Protein AF-A0A8T4QJ97-F1 (afdb_monomer_lite)

Structure (mmCIF, N/CA/C/O backbone):
data_AF-A0A8T4QJ97-F1
#
_entry.id   AF-A0A8T4QJ97-F1
#
loop_
_atom_site.group_PDB
_atom_site.id
_atom_site.type_symbol
_atom_site.label_atom_id
_atom_site.label_alt_id
_atom_site.label_comp_id
_atom_site.label_asym_id
_atom_site.label_entity_id
_atom_site.label_seq_id
_atom_site.pdbx_PDB_ins_code
_atom_site.Cartn_x
_atom_site.Cartn_y
_atom_site.Cartn_z
_atom_site.occupancy
_atom_site.B_iso_or_equiv
_atom_site.auth_seq_id
_atom_site.auth_comp_id
_atom_site.auth_asym_id
_atom_site.auth_atom_id
_atom_site.pdbx_PDB_model_num
ATOM 1 N N . MET A 1 1 ? 54.345 -23.127 -98.634 1.00 40.69 1 MET A N 1
ATOM 2 C CA . MET A 1 1 ? 53.691 -22.161 -97.722 1.00 40.69 1 MET A CA 1
ATOM 3 C C . MET A 1 1 ? 52.490 -22.883 -97.114 1.00 40.69 1 MET A C 1
ATOM 5 O O . MET A 1 1 ? 51.632 -23.290 -97.876 1.00 40.69 1 MET A O 1
ATOM 9 N N . ILE A 1 2 ? 52.624 -23.478 -95.918 1.00 39.66 2 ILE A N 1
ATOM 10 C CA . ILE A 1 2 ? 52.122 -22.967 -94.614 1.00 39.66 2 ILE A CA 1
ATOM 11 C C . ILE A 1 2 ? 50.634 -22.563 -94.752 1.00 39.66 2 ILE A C 1
ATOM 13 O O . ILE A 1 2 ? 50.346 -21.646 -95.502 1.00 39.66 2 ILE A O 1
ATOM 17 N N . ASN A 1 3 ? 49.646 -23.213 -94.126 1.00 35.47 3 ASN A N 1
ATOM 18 C CA . ASN A 1 3 ? 49.545 -23.388 -92.679 1.00 35.47 3 ASN A CA 1
ATOM 19 C C . ASN A 1 3 ? 48.627 -24.561 -92.267 1.00 35.47 3 ASN A C 1
ATOM 21 O O . ASN A 1 3 ? 47.589 -24.800 -92.881 1.00 35.47 3 ASN A O 1
ATOM 25 N N . LYS A 1 4 ? 49.013 -25.256 -91.192 1.00 48.00 4 LYS A N 1
ATOM 26 C CA . LYS A 1 4 ? 48.181 -26.202 -90.429 1.00 48.00 4 LYS A CA 1
ATOM 27 C C . LYS A 1 4 ? 47.294 -25.398 -89.474 1.00 48.00 4 LYS A C 1
ATOM 29 O O . LYS A 1 4 ? 47.748 -24.367 -89.001 1.00 48.00 4 LYS A O 1
ATOM 34 N N . ASN A 1 5 ? 46.117 -25.912 -89.114 1.00 42.44 5 ASN A N 1
ATOM 35 C CA . ASN A 1 5 ? 45.662 -25.907 -87.718 1.00 42.44 5 ASN A CA 1
ATOM 36 C C . ASN A 1 5 ? 44.516 -26.908 -87.502 1.00 42.44 5 ASN A C 1
ATOM 38 O O . ASN A 1 5 ? 43.433 -26.783 -88.063 1.00 42.44 5 ASN A O 1
ATOM 42 N N . ARG A 1 6 ? 44.808 -27.919 -86.676 1.00 45.91 6 ARG A N 1
ATOM 43 C CA . ARG A 1 6 ? 43.838 -28.718 -85.921 1.00 45.91 6 ARG A CA 1
ATOM 44 C C . ARG A 1 6 ? 43.548 -27.973 -84.621 1.00 45.91 6 ARG A C 1
ATOM 46 O O . ARG A 1 6 ? 44.509 -27.538 -83.995 1.00 45.91 6 ARG A O 1
ATOM 53 N N . THR A 1 7 ? 42.315 -28.027 -84.134 1.00 45.84 7 THR A N 1
ATOM 54 C CA . THR A 1 7 ? 42.040 -28.047 -82.690 1.00 45.84 7 THR A CA 1
ATOM 55 C C . THR A 1 7 ? 40.841 -28.951 -82.396 1.00 45.84 7 THR A C 1
ATOM 57 O O . THR A 1 7 ? 39.767 -28.811 -82.969 1.00 45.84 7 THR A O 1
ATOM 60 N N . PHE A 1 8 ? 41.095 -29.927 -81.525 1.00 46.28 8 PHE A N 1
ATOM 61 C CA . PHE A 1 8 ? 40.131 -30.707 -80.747 1.00 46.28 8 PHE A CA 1
ATOM 62 C C . PHE A 1 8 ? 39.783 -29.928 -79.461 1.00 46.28 8 PHE A C 1
ATOM 64 O O . PHE A 1 8 ? 40.630 -29.181 -78.974 1.00 46.28 8 PHE A O 1
ATOM 71 N N . GLY A 1 9 ? 38.615 -30.191 -78.865 1.00 39.69 9 GLY A N 1
ATOM 72 C CA . GLY A 1 9 ? 38.268 -29.827 -77.477 1.00 39.69 9 GLY A CA 1
ATOM 73 C C . GLY A 1 9 ? 36.760 -29.604 -77.326 1.00 39.69 9 GLY A C 1
ATOM 74 O O . GLY A 1 9 ? 36.252 -28.603 -77.807 1.00 39.69 9 GLY A O 1
ATOM 75 N N . SER A 1 10 ? 35.974 -30.624 -76.964 1.00 40.31 10 SER A N 1
ATOM 76 C CA . SER A 1 10 ? 35.625 -31.054 -75.592 1.00 40.31 10 SER A CA 1
ATOM 77 C C . SER A 1 10 ? 34.655 -30.095 -74.897 1.00 40.31 10 SER A C 1
ATOM 79 O O . SER A 1 10 ? 35.023 -28.964 -74.595 1.00 40.31 10 SER A O 1
ATOM 81 N N . GLY A 1 11 ? 33.436 -30.576 -74.633 1.00 51.22 11 GLY A N 1
ATOM 82 C CA . GLY A 1 11 ? 32.417 -29.847 -73.882 1.00 51.22 11 GLY A CA 1
ATOM 83 C C . GLY A 1 11 ? 32.819 -29.530 -72.444 1.00 51.22 11 GLY A C 1
ATOM 84 O O . GLY A 1 11 ? 33.799 -30.083 -71.939 1.00 51.22 11 GLY A O 1
ATOM 85 N N . ARG A 1 12 ? 32.030 -28.646 -71.829 1.00 44.12 12 ARG A N 1
ATOM 86 C CA . ARG A 1 12 ? 31.738 -28.535 -70.392 1.00 44.12 12 ARG A CA 1
ATOM 87 C C . ARG A 1 12 ? 30.756 -27.381 -70.182 1.00 44.12 12 ARG A C 1
ATOM 89 O O . ARG A 1 12 ? 31.073 -26.248 -70.523 1.00 44.12 12 ARG A O 1
ATOM 96 N N . ASP A 1 13 ? 29.574 -27.751 -69.704 1.00 47.34 13 ASP A N 1
ATOM 97 C CA . ASP A 1 13 ? 28.883 -27.194 -68.540 1.00 47.34 13 ASP A CA 1
ATOM 98 C C . ASP A 1 13 ? 28.880 -25.669 -68.375 1.00 47.34 13 ASP A C 1
ATOM 100 O O . ASP A 1 13 ? 29.877 -25.051 -67.996 1.00 47.34 13 ASP A O 1
ATOM 104 N N . ASP A 1 14 ? 27.693 -25.097 -68.580 1.00 55.25 14 ASP A N 1
ATOM 105 C CA . ASP A 1 14 ? 27.302 -23.792 -68.060 1.00 55.25 14 ASP A CA 1
ATOM 106 C C . ASP A 1 14 ? 27.539 -23.735 -66.539 1.00 55.25 14 ASP A C 1
ATOM 108 O O . ASP A 1 14 ? 27.001 -24.571 -65.805 1.00 55.25 14 ASP A O 1
ATOM 112 N N . PRO A 1 15 ? 28.268 -22.739 -66.009 1.00 51.38 15 PRO A N 1
ATOM 113 C CA . PRO A 1 15 ? 28.123 -22.366 -64.619 1.00 51.38 15 PRO A CA 1
ATOM 114 C C . PRO A 1 15 ? 26.948 -21.395 -64.509 1.00 51.38 15 PRO A C 1
ATOM 116 O O . PRO A 1 15 ? 27.056 -20.211 -64.837 1.00 51.38 15 PRO A O 1
ATOM 119 N N . ASP A 1 16 ? 25.830 -21.941 -64.034 1.00 52.91 16 ASP A N 1
ATOM 120 C CA . ASP A 1 16 ? 24.700 -21.228 -63.450 1.00 52.91 16 ASP A CA 1
ATOM 121 C C . ASP A 1 16 ? 25.219 -20.161 -62.472 1.00 52.91 16 ASP A C 1
ATOM 123 O O . ASP A 1 16 ? 25.716 -20.456 -61.383 1.00 52.91 16 ASP A O 1
ATOM 127 N N . TYR A 1 17 ? 25.162 -18.898 -62.894 1.00 47.47 17 TYR A N 1
ATOM 128 C CA . TYR A 1 17 ? 25.598 -17.746 -62.109 1.00 47.47 17 TYR A CA 1
ATOM 129 C C . TYR A 1 17 ? 24.509 -17.317 -61.117 1.00 47.47 17 TYR A C 1
ATOM 131 O O . TYR A 1 17 ? 24.332 -16.130 -60.851 1.00 47.47 17 TYR A O 1
ATOM 139 N N . ASN A 1 18 ? 23.782 -18.269 -60.531 1.00 54.47 18 ASN A N 1
ATOM 140 C CA . ASN A 1 18 ? 22.958 -18.015 -59.360 1.00 54.47 18 ASN A CA 1
ATOM 141 C C . ASN A 1 18 ? 23.852 -18.031 -58.115 1.00 54.47 18 ASN A C 1
ATOM 143 O O . ASN A 1 18 ? 23.838 -18.940 -57.285 1.00 54.47 18 ASN A O 1
ATOM 147 N N . LYS A 1 19 ? 24.708 -17.009 -58.030 1.00 51.00 19 LYS A N 1
ATOM 148 C CA . LYS A 1 19 ? 25.519 -16.719 -56.855 1.00 51.00 19 LYS A CA 1
ATOM 149 C C . LYS A 1 19 ? 24.544 -16.272 -55.767 1.00 51.00 19 LYS A C 1
ATOM 151 O O . LYS A 1 19 ? 24.195 -15.096 -55.700 1.00 51.00 19 LYS A O 1
ATOM 156 N N . GLN A 1 20 ? 24.060 -17.219 -54.963 1.00 53.75 20 GLN A N 1
ATOM 157 C CA . GLN A 1 20 ? 23.467 -16.896 -53.671 1.00 53.75 20 GLN A CA 1
ATOM 158 C C . GLN A 1 20 ? 24.506 -16.050 -52.942 1.00 53.75 20 GLN A C 1
ATOM 160 O O . GLN A 1 20 ? 25.612 -16.505 -52.650 1.00 53.75 20 GLN A O 1
ATOM 165 N N . VAL A 1 21 ? 24.195 -14.765 -52.808 1.00 53.78 21 VAL A N 1
ATOM 166 C CA . VAL A 1 21 ? 24.998 -13.825 -52.045 1.00 53.78 21 VAL A CA 1
ATOM 167 C C . VAL A 1 21 ? 24.842 -14.287 -50.607 1.00 53.78 21 VAL A C 1
ATOM 169 O O . VAL A 1 21 ? 23.798 -14.051 -50.004 1.00 53.78 21 VAL A O 1
ATOM 172 N N . ASP A 1 22 ? 25.829 -15.029 -50.107 1.00 57.53 22 ASP A N 1
ATOM 173 C CA . ASP A 1 22 ? 25.936 -15.294 -48.677 1.00 57.53 22 ASP A CA 1
ATOM 174 C C . ASP A 1 22 ? 25.872 -13.927 -47.980 1.00 57.53 22 ASP A C 1
ATOM 176 O O . ASP A 1 22 ? 26.647 -13.033 -48.358 1.00 57.53 22 ASP A O 1
ATOM 180 N N . PRO A 1 23 ? 24.921 -13.703 -47.054 1.00 54.34 23 PRO A N 1
ATOM 181 C CA . PRO A 1 23 ? 24.836 -12.434 -46.356 1.00 54.34 23 PRO A CA 1
ATOM 182 C C . PRO A 1 23 ? 26.188 -12.176 -45.690 1.00 54.34 23 PRO A C 1
ATOM 184 O O . PRO A 1 23 ? 26.743 -13.041 -45.013 1.00 54.34 23 PRO A O 1
ATOM 187 N N . SER A 1 24 ? 26.760 -11.001 -45.966 1.00 58.81 24 SER A N 1
ATOM 188 C CA . SER A 1 24 ? 28.030 -10.583 -45.375 1.00 58.81 24 SER A CA 1
ATOM 189 C C . SER A 1 24 ? 27.957 -10.770 -43.852 1.00 58.81 24 SER A C 1
ATOM 191 O O . SER A 1 24 ? 26.951 -10.366 -43.265 1.00 58.81 24 SER A O 1
ATOM 193 N N . PRO A 1 25 ? 28.999 -11.307 -43.191 1.00 60.94 25 PRO A N 1
ATOM 194 C CA . PRO A 1 25 ? 29.057 -11.413 -41.730 1.00 60.94 25 PRO A CA 1
ATOM 195 C C . PRO A 1 25 ? 28.768 -10.091 -40.996 1.00 60.94 25 PRO A C 1
ATOM 197 O O . PRO A 1 25 ? 28.335 -10.108 -39.847 1.00 60.94 25 PRO A O 1
ATOM 200 N N . GLU A 1 26 ? 28.983 -8.946 -41.655 1.00 59.12 26 GLU A N 1
ATOM 201 C CA . GLU A 1 26 ? 28.634 -7.615 -41.139 1.00 59.12 26 GLU A CA 1
ATOM 202 C C . GLU A 1 26 ? 27.114 -7.386 -41.046 1.00 59.12 26 GLU A C 1
ATOM 204 O O . GLU A 1 26 ? 26.652 -6.794 -40.075 1.00 59.12 26 GLU A O 1
ATOM 209 N N . PHE A 1 27 ? 26.325 -7.918 -41.987 1.00 59.97 27 PHE A N 1
ATOM 210 C CA . PHE A 1 27 ? 24.865 -7.756 -42.031 1.00 59.97 27 PHE A CA 1
ATOM 211 C C . PHE A 1 27 ? 24.151 -8.567 -40.933 1.00 59.97 27 PHE A C 1
ATOM 213 O O . PHE A 1 27 ? 23.151 -8.127 -40.364 1.00 59.97 27 PHE A O 1
ATOM 220 N N . ASP A 1 28 ? 24.689 -9.737 -40.579 1.00 69.19 28 ASP A N 1
ATOM 221 C CA . ASP A 1 28 ? 24.171 -10.543 -39.465 1.00 69.19 28 ASP A CA 1
ATOM 222 C C . ASP A 1 28 ? 24.524 -9.939 -38.097 1.00 69.19 28 ASP A C 1
ATOM 224 O O . ASP A 1 28 ? 23.716 -9.996 -37.167 1.00 69.19 28 ASP A O 1
ATOM 228 N N . ALA A 1 29 ? 25.698 -9.310 -37.969 1.00 71.19 29 ALA A N 1
ATOM 229 C CA . ALA A 1 29 ? 26.110 -8.647 -36.733 1.00 71.19 29 ALA A CA 1
ATOM 230 C C . ALA A 1 29 ? 25.217 -7.439 -36.400 1.00 71.19 29 ALA A C 1
ATOM 232 O O . ALA A 1 29 ? 24.826 -7.260 -35.248 1.00 71.19 29 ALA A O 1
ATOM 233 N N . GLU A 1 30 ? 24.851 -6.649 -37.407 1.00 67.81 30 GLU A N 1
ATOM 234 C CA . GLU A 1 30 ? 23.995 -5.467 -37.272 1.00 67.81 30 GLU A CA 1
ATOM 235 C C . GLU A 1 30 ? 22.564 -5.832 -36.850 1.00 67.81 30 GLU A C 1
ATOM 237 O O . GLU A 1 30 ? 22.014 -5.265 -35.902 1.00 67.81 30 GLU A O 1
ATOM 242 N N . ARG A 1 31 ? 21.995 -6.881 -37.455 1.00 71.19 31 ARG A N 1
ATOM 243 C CA . ARG A 1 31 ? 20.672 -7.403 -37.087 1.00 71.19 31 ARG A CA 1
ATOM 244 C C . ARG A 1 31 ? 20.643 -8.004 -35.678 1.00 71.19 31 ARG A C 1
ATOM 246 O O . ARG A 1 31 ? 19.650 -7.859 -34.965 1.00 71.19 31 ARG A O 1
ATOM 253 N N . MET A 1 32 ? 21.720 -8.676 -35.263 1.00 72.06 32 MET A N 1
ATOM 254 C CA . MET A 1 32 ? 21.858 -9.171 -33.889 1.00 72.06 32 MET A CA 1
ATOM 255 C C . MET A 1 32 ? 21.998 -8.032 -32.872 1.00 72.06 32 MET A C 1
ATOM 257 O O . MET A 1 32 ? 21.472 -8.147 -31.764 1.00 72.06 32 MET A O 1
ATOM 261 N N . LEU A 1 33 ? 22.685 -6.945 -33.237 1.00 73.31 33 LEU A N 1
ATOM 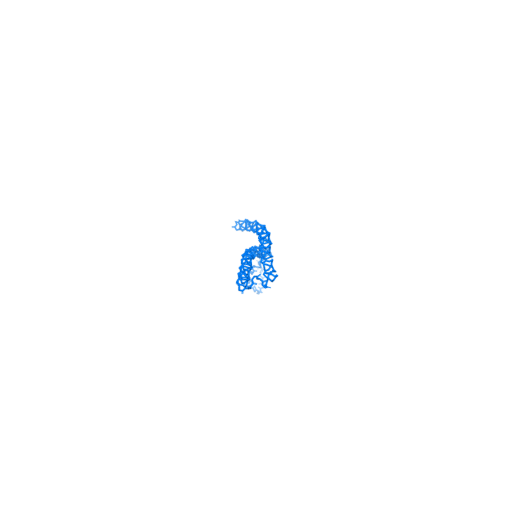262 C CA . LEU A 1 33 ? 22.872 -5.776 -32.380 1.00 73.31 33 LEU A CA 1
ATOM 263 C C . LEU A 1 33 ? 21.549 -5.028 -32.161 1.00 73.31 33 LEU A C 1
ATOM 265 O O . LEU A 1 33 ? 21.166 -4.820 -31.011 1.00 73.31 33 LEU A O 1
ATOM 269 N N . SER A 1 34 ? 20.817 -4.735 -33.240 1.00 71.62 34 SER A N 1
ATOM 270 C CA . SER A 1 34 ? 19.486 -4.109 -33.193 1.00 71.62 34 SER A CA 1
ATOM 271 C C . SER A 1 34 ? 18.498 -4.945 -32.364 1.00 71.62 34 SER A C 1
ATOM 273 O O . SER A 1 34 ? 17.883 -4.435 -31.430 1.00 71.62 34 SER A O 1
ATOM 275 N N . GLY A 1 35 ? 18.447 -6.267 -32.579 1.00 71.69 35 GLY A N 1
ATOM 276 C CA . GLY A 1 35 ? 17.588 -7.147 -31.778 1.00 71.69 35 GLY A CA 1
ATOM 277 C C . GLY A 1 35 ? 17.938 -7.168 -30.281 1.00 71.69 35 GLY A C 1
ATOM 278 O O . GLY A 1 35 ? 17.054 -7.296 -29.435 1.00 71.69 35 GLY A O 1
ATOM 279 N N 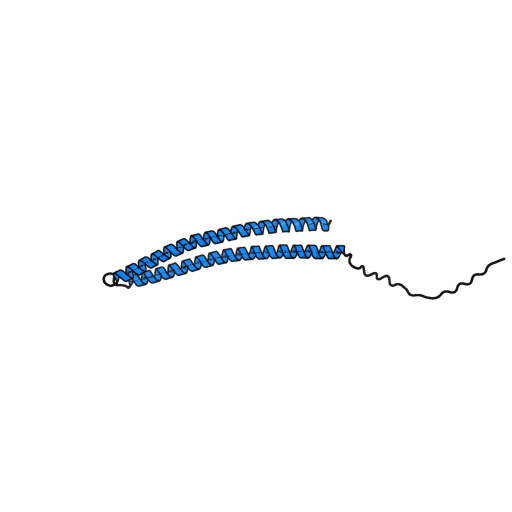. LEU A 1 36 ? 19.217 -7.018 -29.919 1.00 72.19 36 LEU A N 1
ATOM 280 C CA . LEU A 1 36 ? 19.655 -6.922 -28.521 1.00 72.19 36 LEU A CA 1
ATOM 281 C C . LEU A 1 36 ? 19.292 -5.581 -27.871 1.00 72.19 36 LEU A C 1
ATOM 283 O O . LEU A 1 36 ? 19.043 -5.544 -26.661 1.00 72.19 36 LEU A O 1
ATOM 287 N N . GLU A 1 37 ? 19.303 -4.492 -28.635 1.00 74.12 37 GLU A N 1
ATOM 288 C CA . GLU A 1 37 ? 18.888 -3.169 -28.165 1.00 74.12 37 GLU A CA 1
ATOM 289 C C . GLU A 1 37 ? 17.377 -3.129 -27.915 1.00 74.12 37 GLU A C 1
ATOM 291 O O . GLU A 1 37 ? 16.964 -2.764 -26.810 1.00 74.12 37 GLU A O 1
ATOM 296 N N . ASP A 1 38 ? 16.575 -3.656 -28.842 1.00 77.25 38 ASP A N 1
ATOM 297 C CA . ASP A 1 38 ? 15.117 -3.759 -28.712 1.00 77.25 38 ASP A CA 1
ATOM 298 C C . ASP A 1 38 ? 14.685 -4.579 -27.492 1.00 77.25 38 ASP A C 1
ATOM 300 O O . ASP A 1 38 ? 13.810 -4.161 -26.725 1.00 77.25 38 ASP A O 1
ATOM 304 N N . ILE A 1 39 ? 15.328 -5.729 -27.250 1.00 77.00 39 ILE A N 1
ATOM 305 C CA . ILE A 1 39 ? 15.040 -6.574 -26.077 1.00 77.00 39 ILE A CA 1
ATOM 306 C C . ILE A 1 39 ? 15.310 -5.802 -24.780 1.00 77.00 39 ILE A C 1
ATOM 308 O O . ILE A 1 39 ? 14.534 -5.877 -23.825 1.00 77.00 39 ILE A O 1
ATOM 312 N N . LYS A 1 40 ? 16.403 -5.036 -24.728 1.00 79.50 40 LYS A N 1
ATOM 313 C CA . LYS A 1 40 ? 16.771 -4.264 -23.535 1.00 79.50 40 LYS A CA 1
ATOM 314 C C . LYS A 1 40 ? 15.836 -3.080 -23.295 1.00 79.50 40 LYS A C 1
ATOM 316 O O . LYS A 1 40 ? 15.535 -2.790 -22.139 1.00 79.50 40 LYS A O 1
ATOM 321 N N . VAL A 1 41 ? 15.401 -2.392 -24.350 1.00 84.62 41 VAL A N 1
ATOM 322 C CA . VAL A 1 41 ? 14.436 -1.283 -24.257 1.00 84.62 41 VAL A CA 1
ATOM 323 C C . VAL A 1 41 ? 13.064 -1.809 -23.832 1.00 84.62 41 VAL A C 1
ATOM 325 O O . VAL A 1 41 ? 12.447 -1.247 -22.927 1.00 84.62 41 VAL A O 1
ATOM 328 N N . THR A 1 42 ? 12.634 -2.938 -24.397 1.00 87.00 42 THR A N 1
ATOM 329 C CA . THR A 1 42 ? 11.378 -3.605 -24.022 1.00 87.00 42 THR A CA 1
ATOM 330 C C . THR A 1 42 ? 11.394 -4.036 -22.555 1.00 87.00 42 THR A C 1
ATOM 332 O O . THR A 1 42 ? 10.479 -3.694 -21.813 1.00 87.00 42 THR A O 1
ATOM 335 N N . SER A 1 43 ? 12.474 -4.672 -22.092 1.00 90.25 43 SER A N 1
ATOM 336 C CA . SER A 1 43 ? 12.617 -5.069 -20.684 1.00 90.25 43 SER A CA 1
ATOM 337 C C . SER A 1 43 ? 12.603 -3.876 -19.714 1.00 90.25 43 SER A C 1
ATOM 339 O O . SER A 1 43 ? 12.050 -3.968 -18.619 1.00 90.25 43 SER A O 1
ATOM 341 N N . LEU A 1 44 ? 13.177 -2.730 -20.100 1.00 92.06 44 LEU A N 1
ATOM 342 C CA . LEU A 1 44 ? 13.096 -1.507 -19.293 1.00 92.06 44 LEU A CA 1
ATOM 343 C C . LEU A 1 44 ? 11.677 -0.945 -19.234 1.00 92.06 44 LEU A C 1
ATOM 345 O O . LEU A 1 44 ? 11.261 -0.465 -18.180 1.00 92.06 44 LEU A O 1
ATOM 349 N N . ARG A 1 45 ? 10.943 -1.004 -20.347 1.00 93.19 45 ARG A N 1
ATOM 350 C CA . ARG A 1 45 ? 9.542 -0.586 -20.401 1.00 93.19 45 ARG A CA 1
ATOM 351 C C . ARG A 1 45 ? 8.667 -1.453 -19.499 1.00 93.19 45 ARG A C 1
ATOM 353 O O . ARG A 1 45 ? 7.906 -0.901 -18.713 1.00 93.19 45 ARG A O 1
ATOM 360 N N . GLU A 1 46 ? 8.831 -2.772 -19.561 1.00 95.62 46 GLU A N 1
ATOM 361 C CA . GLU A 1 46 ? 8.144 -3.715 -18.668 1.00 95.62 46 GLU A CA 1
ATOM 362 C C . GLU A 1 46 ? 8.432 -3.385 -17.200 1.00 95.62 46 GLU A C 1
ATOM 364 O O . GLU A 1 46 ? 7.506 -3.198 -16.421 1.00 95.62 46 GLU A O 1
ATOM 369 N N . ALA A 1 47 ? 9.701 -3.169 -16.838 1.00 95.31 47 ALA A N 1
ATOM 370 C CA . ALA A 1 47 ? 10.060 -2.799 -15.470 1.00 95.31 47 ALA A CA 1
ATOM 371 C C . ALA A 1 47 ? 9.437 -1.463 -15.013 1.00 95.31 47 ALA A C 1
ATOM 373 O O . ALA A 1 47 ? 9.102 -1.301 -13.841 1.00 95.31 47 ALA A O 1
ATOM 374 N N . ILE A 1 48 ? 9.297 -0.483 -15.912 1.00 97.25 48 ILE A N 1
ATOM 375 C CA . ILE A 1 48 ? 8.616 0.788 -15.620 1.00 97.25 48 ILE A CA 1
ATOM 376 C C . ILE A 1 48 ? 7.127 0.555 -15.354 1.00 97.25 48 ILE A C 1
ATOM 378 O O . ILE A 1 48 ? 6.578 1.132 -14.412 1.00 97.25 48 ILE A O 1
ATOM 382 N N . ASP A 1 49 ? 6.478 -0.253 -16.189 1.00 97.81 49 ASP A N 1
ATOM 383 C CA . ASP A 1 49 ? 5.052 -0.540 -16.070 1.00 97.81 49 ASP A CA 1
ATOM 384 C C . ASP A 1 49 ? 4.758 -1.379 -14.814 1.00 97.81 49 ASP A C 1
ATOM 386 O O . ASP A 1 49 ? 3.812 -1.061 -14.089 1.00 97.81 49 ASP A O 1
ATOM 390 N N . ASP A 1 50 ? 5.637 -2.319 -14.459 1.00 98.00 50 ASP A N 1
ATOM 391 C CA . ASP A 1 50 ? 5.586 -3.061 -13.195 1.00 98.00 50 ASP A CA 1
ATOM 392 C C . ASP A 1 50 ? 5.682 -2.123 -11.984 1.00 98.00 50 ASP A C 1
ATOM 394 O O . ASP A 1 50 ? 4.857 -2.193 -11.074 1.00 98.00 50 ASP A O 1
ATOM 398 N N . ILE A 1 51 ? 6.636 -1.181 -11.970 1.00 97.94 51 ILE A N 1
ATOM 399 C CA . ILE A 1 51 ? 6.764 -0.222 -10.857 1.00 97.94 51 ILE A CA 1
ATOM 400 C C . ILE A 1 51 ? 5.504 0.645 -10.731 1.00 97.94 51 ILE A C 1
ATOM 402 O O . ILE A 1 51 ? 5.075 0.950 -9.616 1.00 97.94 51 ILE A O 1
ATOM 406 N N .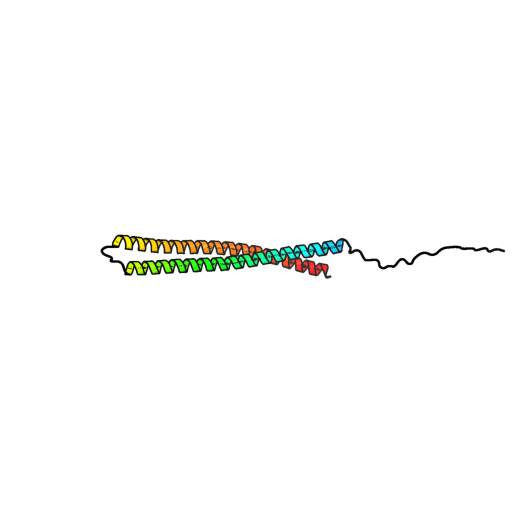 LYS A 1 52 ? 4.888 1.052 -11.849 1.00 98.00 52 LYS A N 1
ATOM 407 C CA . LYS A 1 52 ? 3.621 1.802 -11.818 1.00 98.00 52 LYS A CA 1
ATOM 408 C C . LYS A 1 52 ? 2.495 0.964 -11.218 1.00 98.00 52 LYS A C 1
ATOM 410 O O . LYS A 1 52 ? 1.776 1.481 -10.366 1.00 98.00 52 LYS A O 1
ATOM 415 N N . ALA A 1 53 ? 2.379 -0.303 -11.615 1.00 98.25 53 ALA A N 1
ATOM 416 C CA . ALA A 1 53 ? 1.407 -1.227 -11.039 1.00 98.25 53 ALA A CA 1
ATOM 417 C C . ALA A 1 53 ? 1.630 -1.393 -9.528 1.00 98.25 53 ALA A C 1
ATOM 419 O O . ALA A 1 53 ? 0.696 -1.209 -8.754 1.00 98.25 53 ALA A O 1
ATOM 420 N N . MET A 1 54 ? 2.878 -1.589 -9.090 1.00 98.19 54 MET A N 1
ATOM 421 C CA . MET A 1 54 ? 3.226 -1.693 -7.667 1.00 98.19 54 MET A CA 1
ATOM 422 C C . MET A 1 54 ? 2.840 -0.447 -6.859 1.00 98.19 54 MET A C 1
ATOM 424 O O . MET A 1 54 ? 2.433 -0.567 -5.705 1.00 98.19 54 MET A O 1
ATOM 428 N N . VAL A 1 55 ? 2.967 0.759 -7.428 1.00 98.12 55 VAL A N 1
ATOM 429 C CA . VAL A 1 55 ? 2.511 1.993 -6.762 1.00 98.12 55 VAL A CA 1
ATOM 430 C C . VAL A 1 55 ? 0.997 1.965 -6.561 1.00 98.12 55 VAL A C 1
ATOM 432 O O . VAL A 1 55 ? 0.538 2.246 -5.456 1.00 98.12 55 VAL A O 1
ATOM 435 N N . THR A 1 56 ? 0.238 1.609 -7.599 1.00 98.25 56 THR A N 1
ATOM 436 C CA . THR A 1 56 ? -1.226 1.514 -7.525 1.00 98.25 56 THR A CA 1
ATOM 437 C C . THR A 1 56 ? -1.666 0.455 -6.517 1.00 98.25 56 THR A C 1
ATOM 439 O O . THR A 1 56 ? -2.420 0.771 -5.600 1.00 98.25 56 THR A O 1
ATOM 442 N N . GLU A 1 57 ? -1.128 -0.760 -6.608 1.00 98.19 57 GLU A N 1
ATOM 443 C CA . GLU A 1 57 ? -1.433 -1.854 -5.678 1.00 98.19 57 GLU A CA 1
ATOM 444 C C . GLU A 1 57 ? -1.110 -1.476 -4.225 1.00 98.19 57 GLU A C 1
ATOM 446 O O . GLU A 1 57 ? -1.857 -1.801 -3.301 1.00 98.19 57 GLU A O 1
ATOM 451 N N . ARG A 1 58 ? -0.011 -0.745 -3.995 1.00 98.06 58 ARG A N 1
ATOM 452 C CA . ARG A 1 58 ? 0.375 -0.300 -2.651 1.00 98.06 58 ARG A CA 1
ATOM 453 C C . ARG A 1 58 ? -0.594 0.735 -2.075 1.00 98.06 58 ARG A C 1
ATOM 455 O O . ARG A 1 58 ? -0.870 0.691 -0.871 1.00 98.06 58 ARG A O 1
ATO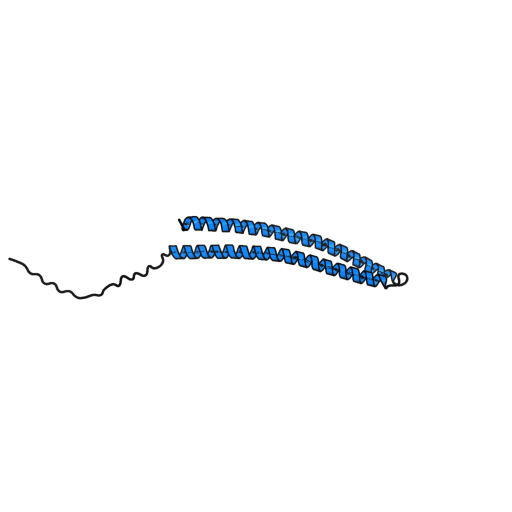M 462 N N . GLU A 1 59 ? -1.082 1.655 -2.905 1.00 97.75 59 GLU A N 1
ATOM 463 C CA . GLU A 1 59 ? -2.094 2.648 -2.528 1.00 97.75 59 GLU A CA 1
ATOM 464 C C . GLU A 1 59 ? -3.438 1.975 -2.210 1.00 97.75 59 GLU A C 1
ATOM 466 O O . GLU A 1 59 ? -4.037 2.285 -1.176 1.00 97.75 59 GLU A O 1
ATOM 471 N N . GLU A 1 60 ? -3.862 1.017 -3.038 1.00 98.19 60 GLU A N 1
ATOM 472 C CA . GLU A 1 60 ? -5.071 0.210 -2.828 1.00 98.19 60 GLU A CA 1
ATOM 473 C C . GLU A 1 60 ? -4.993 -0.590 -1.525 1.00 98.19 60 GLU A C 1
ATOM 475 O O . GLU A 1 60 ? -5.876 -0.470 -0.676 1.00 98.19 60 GLU A O 1
ATOM 480 N N . LEU A 1 61 ? -3.885 -1.299 -1.288 1.00 97.88 61 LEU A N 1
ATOM 481 C CA . LEU A 1 61 ? -3.669 -2.053 -0.052 1.00 97.88 61 LEU A CA 1
ATOM 482 C C . LEU A 1 61 ? -3.738 -1.157 1.195 1.00 97.88 61 LEU A C 1
ATOM 484 O O . LEU A 1 61 ? -4.291 -1.548 2.225 1.00 97.88 61 LEU A O 1
ATOM 488 N N . SER A 1 62 ? -3.181 0.056 1.113 1.00 98.00 62 SER A N 1
ATOM 489 C CA . SER A 1 62 ? -3.261 1.025 2.210 1.00 98.00 62 SER A CA 1
ATOM 490 C C . SER A 1 62 ? -4.708 1.450 2.466 1.00 98.00 62 SER A C 1
ATOM 492 O O . SER A 1 62 ? -5.138 1.525 3.618 1.00 98.00 62 SER A O 1
ATOM 494 N N . ALA A 1 63 ? -5.479 1.703 1.405 1.00 98.12 63 ALA A N 1
ATOM 495 C CA . ALA A 1 63 ? -6.886 2.077 1.509 1.00 98.12 63 ALA A CA 1
ATOM 496 C C . ALA A 1 63 ? -7.740 0.950 2.113 1.00 98.12 63 ALA A C 1
ATOM 498 O O . ALA A 1 63 ? -8.548 1.211 3.008 1.00 98.12 63 ALA A O 1
ATOM 499 N N . ASP A 1 64 ? -7.517 -0.293 1.690 1.00 98.38 64 ASP A N 1
ATOM 500 C CA . ASP A 1 64 ? -8.219 -1.468 2.209 1.00 98.38 64 ASP A CA 1
ATOM 501 C C . ASP A 1 64 ? -7.947 -1.676 3.700 1.00 98.38 64 ASP A C 1
ATOM 503 O O . ASP A 1 64 ? -8.887 -1.791 4.491 1.00 98.38 64 ASP A O 1
ATOM 507 N N . LEU A 1 65 ? -6.679 -1.598 4.125 1.00 98.06 65 LEU A N 1
ATOM 508 C CA . LEU A 1 65 ? -6.325 -1.697 5.543 1.00 98.06 65 LEU A CA 1
ATOM 509 C C . LEU A 1 65 ? -7.005 -0.598 6.373 1.00 98.06 65 LEU A C 1
ATOM 511 O O . LEU A 1 65 ? -7.474 -0.840 7.487 1.00 98.06 65 LEU A O 1
ATOM 515 N N . PHE A 1 66 ? -7.078 0.620 5.838 1.00 97.94 66 PHE A N 1
ATOM 516 C CA . PHE A 1 66 ? -7.765 1.730 6.492 1.00 97.94 66 PHE A CA 1
ATOM 517 C C . PHE A 1 66 ? -9.259 1.465 6.672 1.00 97.94 66 PHE A C 1
ATOM 519 O O . PHE A 1 66 ? -9.798 1.733 7.749 1.00 97.94 66 PHE A O 1
ATOM 526 N N . ASN A 1 67 ? -9.911 0.938 5.638 1.00 98.06 67 ASN A N 1
ATOM 527 C CA . ASN A 1 67 ? -11.327 0.592 5.675 1.00 98.06 67 ASN A CA 1
ATOM 528 C C . ASN A 1 67 ? -11.602 -0.524 6.689 1.00 98.06 67 ASN A C 1
ATOM 530 O O . ASN A 1 67 ? -12.541 -0.414 7.480 1.00 98.06 67 ASN A O 1
ATOM 534 N N . ASP A 1 68 ? -10.757 -1.555 6.724 1.00 98.00 68 ASP A N 1
ATOM 535 C CA . ASP A 1 68 ? -10.882 -2.661 7.674 1.00 98.00 68 ASP A CA 1
ATOM 536 C C . ASP A 1 68 ? -10.727 -2.191 9.124 1.00 98.00 68 ASP A C 1
ATOM 538 O O . ASP A 1 68 ? -11.543 -2.538 9.982 1.00 98.00 68 ASP A O 1
ATOM 542 N N . LEU A 1 69 ? -9.729 -1.346 9.405 1.00 97.88 69 LEU A N 1
ATOM 543 C CA . LEU A 1 69 ? -9.523 -0.792 10.745 1.00 97.88 69 LEU A CA 1
ATOM 544 C C . LEU A 1 69 ? -10.698 0.091 11.190 1.00 97.88 69 LEU A C 1
ATOM 546 O O . LEU A 1 69 ? -11.122 0.007 12.344 1.00 97.88 69 LEU A O 1
ATOM 550 N N . GLU A 1 70 ? -11.269 0.898 10.292 1.00 97.31 70 GLU A N 1
ATOM 551 C CA . GLU A 1 70 ? -12.461 1.705 10.593 1.00 97.31 70 GLU A CA 1
ATOM 552 C C . GLU A 1 70 ? -13.703 0.850 10.842 1.00 97.31 70 GLU A C 1
ATOM 554 O O . GLU A 1 70 ? -14.472 1.114 11.774 1.00 97.31 70 GLU A O 1
ATOM 559 N N . LYS A 1 71 ? -13.887 -0.215 10.060 1.00 98.12 71 LYS A N 1
ATOM 560 C CA . LYS A 1 71 ? -14.978 -1.164 10.274 1.00 98.12 71 LYS A CA 1
ATOM 561 C C . LYS A 1 71 ? -14.854 -1.840 11.638 1.00 98.12 71 LYS A C 1
ATOM 563 O O . LYS A 1 71 ? -15.807 -1.815 12.413 1.00 98.12 71 LYS A O 1
ATOM 568 N N . MET A 1 72 ? -13.668 -2.340 11.988 1.00 97.62 72 MET A N 1
ATOM 569 C CA . MET A 1 72 ? -13.427 -2.936 13.307 1.00 97.62 72 MET A CA 1
ATOM 570 C C . MET A 1 72 ? -13.653 -1.929 14.443 1.00 97.62 72 MET A C 1
ATOM 572 O O . MET A 1 72 ? -14.238 -2.274 15.470 1.00 97.62 72 MET A O 1
ATOM 576 N N . LYS A 1 73 ? -13.232 -0.669 14.271 1.00 97.38 73 LYS A N 1
ATOM 577 C CA . LYS A 1 73 ? -13.458 0.406 15.250 1.00 97.38 73 LYS A CA 1
ATOM 578 C C . LYS A 1 73 ? -14.947 0.718 15.430 1.00 97.38 73 LYS A C 1
ATOM 580 O O . LYS A 1 73 ? -15.401 0.940 16.556 1.00 97.38 73 LYS A O 1
ATOM 585 N N . THR A 1 74 ? -15.708 0.697 14.339 1.00 97.81 74 THR A N 1
ATOM 586 C CA . THR A 1 74 ? -17.168 0.855 14.344 1.00 97.81 74 THR A CA 1
ATOM 587 C C . THR A 1 74 ? -17.837 -0.302 15.081 1.00 97.81 74 THR A C 1
ATOM 589 O O . THR A 1 74 ? -18.639 -0.068 15.985 1.00 97.81 74 THR A O 1
ATOM 592 N N . ASP A 1 75 ? -17.449 -1.540 14.776 1.00 97.62 75 ASP A N 1
ATOM 593 C CA . ASP A 1 75 ? -17.985 -2.739 15.425 1.00 97.62 75 ASP A CA 1
ATOM 594 C C . ASP A 1 75 ? -17.697 -2.742 16.936 1.00 97.62 75 ASP A C 1
ATOM 596 O O . ASP A 1 75 ? -18.595 -3.001 17.739 1.00 97.62 75 ASP A O 1
ATOM 600 N N . MET A 1 76 ? -16.484 -2.356 17.352 1.00 97.12 76 MET A N 1
ATOM 601 C CA . MET A 1 76 ? -16.148 -2.182 18.772 1.00 97.12 76 MET A CA 1
ATOM 602 C C . MET A 1 76 ? -16.960 -1.070 19.437 1.00 97.12 76 MET A C 1
ATOM 604 O O . MET A 1 76 ? -17.393 -1.228 20.577 1.00 97.12 76 MET A O 1
ATOM 608 N N . SER A 1 77 ? -17.185 0.048 18.744 1.00 97.00 77 SER A N 1
ATOM 609 C CA . SER A 1 77 ? -18.000 1.148 19.276 1.00 97.00 77 SER A CA 1
ATOM 610 C C . SER A 1 77 ? -19.443 0.702 19.503 1.00 97.00 77 SER A C 1
ATOM 612 O O . SER A 1 77 ? -20.024 0.992 20.549 1.00 97.00 77 SER A O 1
ATOM 614 N N . ASN A 1 78 ? -19.996 -0.055 18.552 1.00 97.56 78 ASN A N 1
ATOM 615 C CA . ASN A 1 78 ? -21.328 -0.641 18.657 1.00 97.56 78 ASN A CA 1
ATOM 616 C C . ASN A 1 78 ? -21.410 -1.648 19.810 1.00 97.56 78 ASN A C 1
ATOM 618 O O . ASN A 1 78 ? -22.394 -1.645 20.546 1.00 97.56 78 ASN A O 1
ATOM 622 N N . LEU A 1 79 ? -20.370 -2.467 20.007 1.00 97.00 79 LEU A N 1
ATOM 623 C CA . LEU A 1 79 ? -20.292 -3.392 21.136 1.00 97.00 79 LEU A CA 1
ATOM 624 C C . LEU A 1 79 ? -20.287 -2.636 22.470 1.00 97.00 79 LEU A C 1
ATOM 626 O O . LEU A 1 79 ? -21.116 -2.922 23.325 1.00 97.00 79 LEU A O 1
ATOM 630 N N . ILE A 1 80 ? -19.428 -1.620 22.623 1.00 96.31 80 ILE A N 1
ATOM 631 C CA . ILE A 1 80 ? -19.374 -0.780 23.832 1.00 96.31 80 ILE A CA 1
ATOM 632 C C . ILE A 1 80 ? -20.741 -0.154 24.132 1.00 96.31 80 ILE A C 1
ATOM 634 O O . ILE A 1 80 ? -21.135 -0.084 25.294 1.00 96.31 80 ILE A O 1
ATOM 638 N N . PHE A 1 81 ? -21.474 0.292 23.108 1.00 96.25 81 PHE A N 1
ATOM 639 C CA . PHE A 1 81 ? -22.802 0.887 23.274 1.00 96.25 81 PHE A CA 1
ATOM 640 C C . PHE A 1 81 ? -23.839 -0.094 23.849 1.00 96.25 81 PHE A C 1
ATOM 642 O O . PHE A 1 81 ? -24.765 0.328 24.537 1.00 96.25 81 PHE A O 1
ATOM 649 N N . GLN A 1 82 ? -23.684 -1.394 23.591 1.00 96.06 82 GLN A N 1
ATOM 650 C CA . GLN A 1 82 ? -24.578 -2.442 24.095 1.00 96.06 82 GLN A CA 1
ATOM 651 C C . GLN A 1 82 ? -24.221 -2.917 25.515 1.00 96.06 82 GLN A C 1
ATOM 653 O O . GLN A 1 82 ? -25.010 -3.635 26.130 1.00 96.06 82 GLN A O 1
ATOM 658 N N . MET A 1 83 ? -23.051 -2.540 26.038 1.00 95.69 83 MET A N 1
ATOM 659 C CA . MET A 1 83 ? -22.550 -2.980 27.344 1.00 95.69 83 MET A CA 1
ATOM 660 C C . MET A 1 83 ? -23.055 -2.099 28.489 1.00 95.69 83 MET A C 1
ATOM 662 O O . MET A 1 83 ? -23.381 -0.925 28.302 1.00 95.69 83 MET A O 1
ATOM 666 N N . ASN A 1 84 ? -23.079 -2.650 29.705 1.00 95.38 84 ASN A N 1
ATOM 667 C CA . ASN A 1 84 ? -23.465 -1.889 30.886 1.00 95.38 84 ASN A CA 1
ATOM 668 C C . ASN A 1 84 ? -22.222 -1.219 31.511 1.00 95.38 84 ASN A C 1
ATOM 670 O O . ASN A 1 84 ? -21.316 -1.911 31.981 1.00 95.38 84 ASN A O 1
ATOM 674 N N . PRO A 1 85 ? -22.163 0.125 31.572 1.00 91.81 85 PRO A N 1
ATOM 675 C CA . PRO A 1 85 ? -20.981 0.844 32.044 1.00 91.81 85 PRO A CA 1
ATOM 676 C C . PRO A 1 85 ? -20.646 0.615 33.525 1.00 91.81 85 PRO A C 1
ATOM 678 O O . PRO A 1 85 ? -19.489 0.792 33.910 1.00 91.81 85 PRO A O 1
ATOM 681 N N . GLU A 1 86 ? -21.618 0.207 34.343 1.00 91.94 86 GLU A N 1
ATOM 682 C CA . GLU A 1 86 ? -21.416 -0.030 35.776 1.00 91.94 86 GLU A CA 1
ATOM 683 C C . GLU A 1 86 ? -20.833 -1.419 36.063 1.00 91.94 86 GLU A C 1
ATOM 685 O O . GLU A 1 86 ? -20.059 -1.580 37.007 1.00 91.94 86 GLU A O 1
ATOM 690 N N . THR A 1 87 ? -21.157 -2.423 35.241 1.00 94.25 87 THR A N 1
ATOM 691 C CA . THR A 1 87 ? -20.678 -3.804 35.431 1.00 94.25 87 THR A CA 1
ATOM 692 C C . THR A 1 87 ? -19.468 -4.133 34.566 1.00 94.25 87 THR A C 1
ATOM 694 O O . THR A 1 87 ? -18.577 -4.853 35.011 1.00 94.25 87 THR A O 1
ATOM 697 N N . ASP A 1 88 ? -19.380 -3.554 33.367 1.00 95.62 88 ASP A N 1
ATOM 698 C CA . ASP A 1 88 ? -18.427 -3.982 32.337 1.00 95.62 88 ASP A CA 1
ATOM 699 C C . ASP A 1 88 ? -17.277 -2.983 32.144 1.00 95.62 88 ASP A C 1
ATOM 701 O O . ASP A 1 88 ? -16.594 -2.960 31.118 1.00 95.62 88 ASP A O 1
ATOM 705 N N . LYS A 1 89 ? -17.043 -2.127 33.145 1.00 94.94 89 LYS A N 1
ATOM 706 C CA . LYS A 1 89 ? -16.109 -0.994 33.076 1.00 94.94 89 LYS A CA 1
ATOM 707 C C . LYS A 1 89 ? -14.709 -1.372 32.581 1.00 94.94 89 LYS A C 1
ATOM 709 O O . LYS A 1 89 ? -14.116 -0.622 31.805 1.00 94.94 89 LYS A O 1
ATOM 714 N N . LEU A 1 90 ? -14.173 -2.507 33.037 1.00 96.00 90 LEU A N 1
ATOM 715 C CA . LEU A 1 90 ? -12.841 -2.974 32.641 1.00 96.00 90 LEU A CA 1
ATOM 716 C C . LEU A 1 90 ? -12.801 -3.384 31.164 1.00 96.00 90 LEU A C 1
ATOM 718 O O . LEU A 1 90 ? -11.869 -3.018 30.453 1.00 96.00 90 LEU A O 1
ATOM 722 N N . GLU A 1 91 ? -13.824 -4.090 30.695 1.00 95.69 91 GLU A N 1
ATOM 723 C CA . GLU A 1 91 ? -13.903 -4.556 29.311 1.00 95.69 91 GLU A CA 1
ATOM 724 C C . GLU A 1 91 ? -14.098 -3.377 28.348 1.00 95.69 91 GLU A C 1
ATOM 726 O O . GLU A 1 91 ? -13.391 -3.265 27.348 1.00 95.69 91 GLU A O 1
ATOM 731 N N . ILE A 1 92 ? -14.946 -2.408 28.711 1.00 96.50 92 ILE A N 1
ATOM 732 C CA . ILE A 1 92 ? -15.104 -1.152 27.961 1.00 96.50 92 ILE A CA 1
ATOM 733 C C . ILE A 1 92 ? -13.772 -0.394 27.868 1.00 96.50 92 ILE A C 1
ATOM 735 O O . ILE A 1 92 ? -13.437 0.142 26.810 1.00 96.50 92 ILE A O 1
ATOM 739 N N . LEU A 1 93 ? -12.998 -0.331 28.958 1.00 96.19 93 LEU A N 1
ATOM 740 C CA . LEU A 1 93 ? -11.680 0.309 28.953 1.00 96.19 93 LEU A CA 1
ATOM 741 C C . LEU A 1 93 ? -10.710 -0.417 28.009 1.00 96.19 93 LEU A C 1
ATOM 743 O O . LEU A 1 93 ? -10.002 0.241 27.246 1.00 96.19 93 LEU A O 1
ATOM 747 N N . ASN A 1 94 ? -10.701 -1.751 28.033 1.00 96.88 94 ASN A N 1
ATOM 748 C CA . ASN A 1 94 ? -9.862 -2.568 27.156 1.00 96.88 94 ASN A CA 1
ATOM 749 C C . ASN A 1 94 ? -10.211 -2.359 25.679 1.00 96.88 94 ASN A C 1
ATOM 751 O O . ASN A 1 94 ? -9.312 -2.148 24.865 1.00 96.88 94 ASN A O 1
ATOM 755 N N . LEU A 1 95 ? -11.502 -2.349 25.336 1.00 96.94 95 LEU A N 1
ATOM 756 C CA . LEU A 1 95 ? -11.961 -2.079 23.972 1.00 96.94 95 LEU A CA 1
ATOM 757 C C . LEU A 1 95 ? -11.557 -0.672 23.519 1.00 96.94 95 LEU A C 1
ATOM 759 O O . LEU A 1 95 ? -10.996 -0.516 22.437 1.00 96.94 95 LEU A O 1
ATOM 763 N N . LYS A 1 96 ? -11.735 0.348 24.370 1.00 96.12 96 LYS A N 1
ATOM 764 C CA . LYS A 1 96 ? -11.293 1.721 24.067 1.00 96.12 96 LYS A CA 1
ATOM 765 C C . LYS A 1 96 ? -9.785 1.823 23.856 1.00 96.12 96 LYS A C 1
ATOM 767 O O . LYS A 1 96 ? -9.351 2.530 22.951 1.00 96.12 96 LYS A O 1
ATOM 772 N N . LYS A 1 97 ? -8.988 1.120 24.663 1.00 97.38 97 LYS A N 1
ATOM 773 C CA . LYS A 1 97 ? -7.535 1.056 24.472 1.00 97.38 97 LYS A CA 1
ATOM 774 C C . LYS A 1 97 ? -7.198 0.435 23.116 1.00 97.38 97 LYS A C 1
ATOM 776 O O . LYS A 1 97 ? -6.426 1.011 22.364 1.00 97.38 97 LYS A O 1
ATOM 781 N N . ARG A 1 98 ? -7.845 -0.673 22.760 1.00 96.94 98 ARG A N 1
ATOM 782 C CA . ARG A 1 98 ? -7.622 -1.343 21.475 1.00 96.94 98 ARG A CA 1
ATOM 783 C C . ARG A 1 98 ? -8.027 -0.482 20.273 1.00 96.94 98 ARG A C 1
ATOM 785 O O . ARG A 1 98 ? -7.355 -0.506 19.249 1.00 96.94 98 ARG A O 1
ATOM 792 N N . MET A 1 99 ? -9.080 0.324 20.408 1.00 97.06 99 MET A N 1
ATOM 793 C CA . MET A 1 99 ? -9.448 1.322 19.397 1.00 97.06 99 MET A CA 1
ATOM 794 C C . MET A 1 99 ? -8.375 2.408 19.221 1.00 97.06 99 MET A C 1
ATOM 796 O O . MET A 1 99 ? -8.197 2.895 18.109 1.00 97.06 99 MET A O 1
ATOM 800 N N . PHE A 1 100 ? -7.669 2.789 20.291 1.00 96.31 100 PHE A N 1
ATOM 801 C CA . PHE A 1 100 ? -6.522 3.696 20.199 1.00 96.31 100 PHE A CA 1
ATOM 802 C C . PHE A 1 100 ? -5.328 3.020 19.513 1.00 96.31 100 PHE A C 1
ATOM 804 O O . PHE A 1 100 ? -4.697 3.632 18.654 1.00 96.31 100 PHE A O 1
ATOM 811 N N . ASP A 1 101 ? -5.076 1.740 19.805 1.00 97.44 101 ASP A N 1
ATOM 812 C CA . ASP A 1 101 ? -4.036 0.960 19.120 1.00 97.44 101 ASP A CA 1
ATOM 813 C C . ASP A 1 101 ? -4.291 0.908 17.595 1.00 97.44 101 ASP A C 1
ATOM 815 O O . ASP A 1 101 ? -3.356 0.963 16.800 1.00 97.44 101 ASP A O 1
ATOM 819 N N . PHE A 1 102 ? -5.554 0.888 17.148 1.00 97.06 102 PHE A N 1
ATOM 820 C CA . PHE A 1 102 ? -5.885 1.011 15.720 1.00 97.06 102 PHE A CA 1
ATOM 821 C C . PHE A 1 102 ? -5.510 2.371 15.123 1.00 97.06 102 PHE A C 1
ATOM 823 O O . PHE A 1 102 ? -5.039 2.426 13.987 1.00 97.06 102 PHE A O 1
ATOM 830 N N . ASP A 1 103 ? -5.679 3.468 15.862 1.00 96.00 103 ASP A N 1
ATOM 831 C CA . ASP A 1 103 ? -5.261 4.795 15.397 1.00 96.00 103 ASP A CA 1
ATOM 832 C C . ASP A 1 103 ? -3.731 4.887 15.269 1.00 96.00 103 ASP A C 1
ATOM 834 O O . ASP A 1 103 ? -3.211 5.513 14.333 1.00 96.00 103 ASP A O 1
ATOM 838 N N . GLU A 1 104 ? -3.002 4.211 16.161 1.00 96.81 104 GLU A N 1
ATOM 839 C CA . GLU A 1 104 ? -1.555 4.049 16.042 1.00 96.81 104 GLU A CA 1
ATOM 840 C C . GLU A 1 104 ? -1.189 3.245 14.787 1.00 96.81 104 GLU A C 1
ATOM 842 O O . GLU A 1 104 ? -0.385 3.721 13.982 1.00 96.81 104 GLU A O 1
ATOM 847 N N . LEU A 1 105 ? -1.826 2.091 14.558 1.00 97.75 105 LEU A N 1
ATOM 848 C CA . LEU A 1 105 ? -1.601 1.269 13.361 1.00 97.75 105 LEU A CA 1
ATOM 849 C C . LEU A 1 105 ? -1.869 2.047 12.068 1.00 97.75 105 LEU A C 1
ATOM 851 O O . LEU A 1 105 ? -1.051 2.011 11.151 1.00 97.75 105 LEU A O 1
ATOM 855 N N . LYS A 1 106 ? -2.956 2.825 12.002 1.00 97.25 106 LYS A N 1
ATOM 856 C CA . LYS A 1 106 ? -3.242 3.707 10.857 1.00 97.25 106 LYS A CA 1
ATOM 857 C C . LYS A 1 106 ? -2.137 4.737 10.635 1.00 97.25 106 LYS A C 1
ATOM 859 O O . LYS A 1 106 ? -1.787 5.056 9.499 1.00 97.25 106 LYS A O 1
ATOM 864 N N . THR A 1 107 ? -1.593 5.298 11.710 1.00 97.50 107 THR A N 1
ATOM 865 C CA . THR A 1 107 ? -0.511 6.287 11.619 1.00 97.50 107 THR A CA 1
ATOM 866 C C . THR A 1 107 ? 0.786 5.645 11.134 1.00 97.50 107 THR A C 1
ATOM 868 O O . THR A 1 107 ? 1.452 6.201 10.259 1.00 97.50 107 THR A O 1
ATOM 871 N N . GLN A 1 108 ? 1.121 4.463 11.652 1.00 97.81 108 GLN A N 1
ATOM 872 C CA . GLN A 1 108 ? 2.268 3.683 11.191 1.00 97.81 108 GLN A CA 1
ATOM 873 C C . GLN A 1 108 ? 2.123 3.311 9.713 1.00 97.81 108 GLN A C 1
ATOM 875 O O . GLN A 1 108 ? 3.055 3.523 8.939 1.00 97.81 108 GLN A O 1
ATOM 880 N N . GLU A 1 109 ? 0.940 2.860 9.295 1.00 97.88 109 GLU A N 1
ATOM 881 C CA . GLU A 1 109 ? 0.668 2.534 7.899 1.00 97.88 109 GLU A CA 1
ATOM 882 C C . GLU A 1 109 ? 0.812 3.753 6.982 1.00 97.88 109 GLU A C 1
ATOM 884 O O . GLU A 1 109 ? 1.452 3.652 5.942 1.00 97.88 109 GLU A O 1
ATOM 889 N N . LYS A 1 110 ? 0.311 4.936 7.367 1.00 97.81 110 LYS A N 1
ATOM 890 C CA . LYS A 1 110 ? 0.532 6.172 6.588 1.00 97.81 110 LYS A CA 1
ATOM 891 C C . LYS A 1 110 ? 2.011 6.453 6.356 1.00 97.81 110 LYS A C 1
ATOM 893 O O . LYS A 1 110 ? 2.400 6.834 5.253 1.00 97.81 110 LYS A O 1
ATOM 898 N N . LEU A 1 111 ? 2.826 6.303 7.400 1.00 98.00 111 LEU A N 1
ATOM 899 C CA . LEU A 1 111 ? 4.266 6.527 7.312 1.00 98.00 111 LEU A CA 1
ATOM 900 C C . LEU A 1 111 ? 4.941 5.485 6.419 1.00 98.00 111 LEU A C 1
ATOM 902 O O . LEU A 1 111 ? 5.803 5.849 5.621 1.00 98.00 111 LEU A O 1
ATOM 906 N N . ASN A 1 112 ? 4.550 4.217 6.541 1.00 97.81 112 ASN A N 1
ATOM 907 C CA . ASN A 1 112 ? 5.088 3.133 5.725 1.00 97.81 112 ASN A CA 1
ATOM 908 C C . ASN A 1 112 ? 4.689 3.302 4.259 1.00 97.81 112 ASN A C 1
ATOM 910 O O . ASN A 1 112 ? 5.568 3.378 3.411 1.00 97.81 112 ASN A O 1
ATOM 914 N N . ASN A 1 113 ? 3.403 3.512 3.974 1.00 98.12 113 ASN A N 1
ATOM 915 C CA . ASN A 1 113 ? 2.899 3.766 2.628 1.00 98.12 113 ASN A CA 1
ATOM 916 C C . ASN A 1 113 ? 3.615 4.952 1.964 1.00 98.12 113 ASN A C 1
ATOM 918 O O . ASN A 1 113 ? 4.075 4.861 0.829 1.00 98.12 113 ASN A O 1
ATOM 922 N N . PHE A 1 114 ? 3.799 6.055 2.697 1.00 98.06 114 PHE A N 1
ATOM 923 C CA . PHE A 1 114 ? 4.554 7.199 2.189 1.00 98.06 114 PHE A CA 1
ATOM 924 C C . PHE A 1 114 ? 6.006 6.839 1.840 1.00 98.06 114 PHE A C 1
ATOM 926 O O . PHE A 1 114 ? 6.502 7.249 0.790 1.00 98.06 114 PHE A O 1
ATOM 933 N N . ARG A 1 115 ? 6.695 6.083 2.705 1.00 98.25 115 ARG A N 1
ATOM 934 C CA . ARG A 1 115 ? 8.076 5.635 2.461 1.00 98.25 115 ARG A CA 1
ATOM 935 C C . ARG A 1 115 ? 8.152 4.718 1.245 1.00 98.25 115 ARG A C 1
ATOM 937 O O . ARG A 1 115 ? 8.993 4.956 0.382 1.00 98.25 115 ARG A O 1
ATOM 944 N N . ASP A 1 116 ? 7.263 3.736 1.157 1.00 98.25 116 ASP A N 1
ATOM 945 C CA . ASP A 1 116 ? 7.216 2.756 0.071 1.00 98.25 116 ASP A CA 1
ATOM 946 C C . ASP A 1 116 ? 6.974 3.453 -1.273 1.00 98.25 116 ASP A C 1
ATOM 948 O O . ASP A 1 116 ? 7.770 3.317 -2.202 1.00 98.25 116 ASP A O 1
ATOM 952 N N . ILE A 1 117 ? 5.948 4.309 -1.354 1.00 98.00 117 ILE A N 1
ATOM 953 C CA . ILE A 1 117 ? 5.644 5.091 -2.560 1.00 98.00 117 ILE A CA 1
ATOM 954 C C . ILE A 1 117 ? 6.809 6.016 -2.925 1.00 98.00 117 ILE A C 1
ATOM 956 O O . ILE A 1 117 ? 7.127 6.177 -4.104 1.00 98.00 117 ILE A O 1
ATOM 960 N N . ALA A 1 118 ? 7.463 6.648 -1.947 1.00 98.19 118 ALA A N 1
ATOM 961 C CA . ALA A 1 118 ? 8.608 7.513 -2.218 1.00 98.19 118 ALA A CA 1
ATOM 962 C C . ALA A 1 118 ? 9.792 6.734 -2.816 1.00 98.19 118 ALA A C 1
ATOM 964 O O . ALA A 1 118 ? 10.450 7.243 -3.730 1.00 98.19 118 ALA A O 1
ATOM 965 N N . LEU A 1 119 ? 10.045 5.514 -2.330 1.00 98.25 119 LEU A N 1
ATOM 966 C CA . LEU A 1 119 ? 11.069 4.616 -2.865 1.00 98.25 119 LEU A CA 1
ATOM 967 C C . LEU A 1 119 ? 10.723 4.169 -4.289 1.00 98.25 119 LEU A C 1
ATOM 969 O O . LEU A 1 119 ? 11.548 4.357 -5.183 1.00 98.25 119 LEU A O 1
ATOM 973 N N . LEU A 1 120 ? 9.494 3.698 -4.518 1.00 98.12 120 LEU A N 1
ATOM 974 C CA . LEU A 1 120 ? 9.014 3.279 -5.840 1.00 98.12 120 LEU A CA 1
ATOM 975 C C . LEU A 1 120 ? 9.067 4.428 -6.852 1.00 98.12 120 LEU A C 1
ATOM 977 O O . LEU A 1 120 ? 9.578 4.272 -7.955 1.00 98.12 120 LEU A O 1
ATOM 981 N N . LYS A 1 121 ? 8.634 5.636 -6.468 1.00 97.12 121 LYS A N 1
ATOM 982 C CA . LYS A 1 121 ? 8.713 6.820 -7.340 1.00 97.12 121 LYS A CA 1
ATOM 983 C C . LYS A 1 121 ? 10.149 7.245 -7.629 1.00 97.12 121 LYS A C 1
ATOM 985 O O . LYS A 1 121 ? 10.401 7.847 -8.671 1.00 97.12 121 LYS A O 1
ATOM 990 N N . ARG A 1 122 ? 11.089 7.014 -6.708 1.00 98.06 122 ARG A N 1
ATOM 991 C CA . ARG A 1 122 ? 12.512 7.267 -6.968 1.00 98.06 122 ARG A CA 1
ATOM 992 C C . ARG A 1 122 ? 13.042 6.281 -8.000 1.00 98.06 122 ARG A C 1
ATOM 994 O O . ARG A 1 122 ? 13.631 6.731 -8.976 1.00 98.06 122 ARG A O 1
ATOM 1001 N N . GLU A 1 123 ? 12.773 4.995 -7.809 1.00 97.00 123 GLU A N 1
ATOM 1002 C CA . GLU A 1 123 ? 13.173 3.955 -8.755 1.00 97.00 123 GLU A CA 1
ATOM 1003 C C . GLU A 1 123 ? 12.553 4.188 -10.138 1.00 97.00 123 GLU A C 1
ATOM 1005 O O . GLU A 1 123 ? 13.264 4.171 -11.138 1.00 97.00 123 GLU A O 1
ATOM 1010 N N . LEU A 1 124 ? 11.267 4.543 -10.199 1.00 97.38 124 LEU A N 1
ATOM 1011 C CA . LEU A 1 124 ? 10.581 4.891 -11.443 1.00 97.38 124 LEU A CA 1
ATOM 1012 C C . LEU A 1 124 ? 11.309 6.004 -12.206 1.00 97.38 124 LEU A C 1
ATOM 1014 O O . LEU A 1 124 ? 11.569 5.864 -13.395 1.00 97.38 124 LEU A O 1
ATOM 1018 N N . ARG A 1 125 ? 11.698 7.092 -11.526 1.00 97.06 125 ARG A N 1
ATOM 1019 C CA . ARG A 1 125 ? 12.441 8.193 -12.167 1.00 97.06 125 ARG A CA 1
ATOM 1020 C C . ARG A 1 125 ? 13.796 7.746 -12.711 1.00 97.06 125 ARG A C 1
ATOM 1022 O O . ARG A 1 125 ? 14.221 8.254 -13.748 1.00 97.06 125 ARG A O 1
ATOM 1029 N N . GLU A 1 126 ? 14.480 6.845 -12.011 1.00 96.62 126 GLU A N 1
ATOM 1030 C CA . GLU A 1 126 ? 15.759 6.282 -12.453 1.00 96.62 126 GLU A CA 1
ATOM 1031 C C . GLU A 1 126 ? 15.565 5.420 -13.709 1.00 96.62 126 GLU A C 1
ATOM 1033 O O . GLU A 1 126 ? 16.253 5.649 -14.705 1.00 96.62 126 GLU A O 1
ATOM 1038 N N . ARG A 1 127 ? 14.569 4.522 -13.714 1.00 94.44 127 ARG A N 1
ATOM 1039 C CA . ARG A 1 127 ? 14.251 3.675 -14.876 1.00 94.44 127 ARG A CA 1
ATOM 1040 C C . ARG A 1 127 ? 13.760 4.478 -16.073 1.00 94.44 127 ARG A C 1
ATOM 1042 O O . ARG A 1 127 ? 14.211 4.243 -17.185 1.00 94.44 127 ARG A O 1
ATOM 1049 N N . GLU A 1 128 ? 12.895 5.468 -15.866 1.00 94.38 128 GLU A N 1
ATOM 1050 C CA . GLU A 1 128 ? 12.425 6.353 -16.936 1.00 94.38 128 GLU A CA 1
ATOM 1051 C C . GLU A 1 128 ? 13.559 7.184 -17.543 1.00 94.38 128 GLU A C 1
ATOM 1053 O O . GLU A 1 128 ? 13.568 7.448 -18.745 1.00 94.38 128 GLU A O 1
ATOM 1058 N N . LYS A 1 129 ? 14.516 7.631 -16.720 1.00 94.81 129 LYS A N 1
ATOM 1059 C CA . LYS A 1 129 ? 15.702 8.328 -17.218 1.00 94.81 129 LYS A CA 1
ATOM 1060 C C . LYS A 1 129 ? 16.541 7.396 -18.088 1.00 94.81 129 LYS A C 1
ATOM 1062 O O . LYS A 1 129 ? 16.900 7.788 -19.193 1.00 94.81 129 LYS A O 1
ATOM 1067 N N . GLU A 1 130 ? 16.810 6.183 -17.615 1.00 93.25 130 GLU A N 1
ATOM 1068 C CA . GLU A 1 130 ? 17.560 5.185 -18.377 1.00 93.25 130 GLU A CA 1
ATOM 1069 C C . GLU A 1 130 ? 16.857 4.814 -19.689 1.00 93.25 130 GLU A C 1
ATOM 1071 O O . GLU A 1 130 ? 17.501 4.770 -20.735 1.00 93.25 130 GLU A O 1
ATOM 1076 N N . TYR A 1 131 ? 15.540 4.608 -19.650 1.00 92.00 131 TYR A N 1
ATOM 1077 C CA . TYR A 1 131 ? 14.731 4.327 -20.832 1.00 92.00 131 TYR A CA 1
ATOM 1078 C C . TYR A 1 131 ? 14.872 5.438 -21.879 1.00 92.00 131 TYR A C 1
ATOM 1080 O O . TYR A 1 131 ? 15.257 5.154 -23.009 1.00 92.00 131 TYR A O 1
ATOM 1088 N N . ARG A 1 132 ? 14.682 6.710 -21.492 1.00 90.25 132 ARG A N 1
ATOM 1089 C CA . ARG A 1 132 ? 14.828 7.859 -22.408 1.00 90.25 132 ARG A CA 1
ATOM 1090 C C . ARG A 1 132 ? 16.236 7.986 -22.986 1.00 90.25 1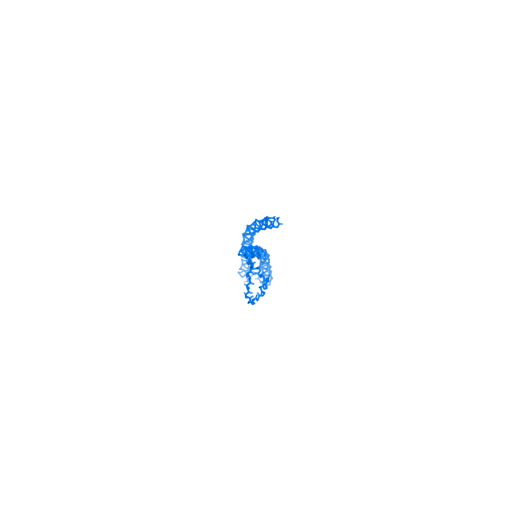32 ARG A C 1
ATOM 1092 O O . ARG A 1 132 ? 16.394 8.320 -24.154 1.00 90.25 132 ARG A O 1
ATOM 1099 N N . GLU A 1 133 ? 17.267 7.743 -22.176 1.00 89.94 133 GLU A N 1
ATOM 1100 C CA . GLU A 1 133 ? 18.656 7.780 -22.647 1.00 89.94 133 GLU A CA 1
ATOM 1101 C C . GLU A 1 133 ? 18.954 6.673 -23.663 1.00 89.94 133 GLU A C 1
ATOM 1103 O O . GLU A 1 133 ? 19.779 6.881 -24.550 1.00 89.94 133 GLU A O 1
ATOM 1108 N N . ARG A 1 134 ? 18.316 5.503 -23.543 1.00 86.56 134 ARG A N 1
ATOM 1109 C CA . ARG A 1 134 ? 18.490 4.393 -24.488 1.00 86.56 134 ARG A CA 1
ATOM 1110 C C . ARG A 1 134 ? 17.652 4.556 -25.748 1.00 86.56 134 ARG A C 1
ATOM 1112 O O . ARG A 1 134 ? 18.193 4.351 -26.825 1.00 86.56 134 ARG A O 1
ATOM 1119 N N . GLU A 1 135 ? 16.401 4.982 -25.617 1.00 83.38 135 GLU A N 1
ATOM 1120 C CA . GLU A 1 135 ? 15.515 5.304 -26.742 1.00 83.38 135 GLU A CA 1
ATOM 1121 C C . GLU A 1 135 ? 16.159 6.375 -27.636 1.00 83.38 135 GLU A C 1
ATOM 1123 O O . GLU A 1 135 ? 16.390 6.143 -28.816 1.00 83.38 135 GLU A O 1
ATOM 1128 N N . SER A 1 136 ? 16.651 7.469 -27.041 1.00 83.69 136 SER A N 1
ATOM 1129 C CA . SER A 1 136 ? 17.364 8.512 -27.788 1.00 83.69 136 SER A CA 1
ATOM 1130 C C . SER A 1 136 ? 18.655 8.029 -28.465 1.00 83.69 136 SER A C 1
ATOM 1132 O O . SER A 1 136 ? 19.070 8.629 -29.454 1.00 83.69 136 SER A O 1
ATOM 1134 N N . ARG A 1 137 ? 19.337 7.001 -27.940 1.00 82.69 137 ARG A N 1
ATOM 1135 C CA . ARG A 1 137 ? 20.528 6.423 -28.593 1.00 82.69 137 ARG A CA 1
ATOM 1136 C C . ARG A 1 137 ? 20.148 5.532 -29.768 1.00 82.69 137 ARG A C 1
ATOM 1138 O O . ARG A 1 137 ? 20.836 5.598 -30.781 1.00 82.69 137 ARG A O 1
ATOM 1145 N N . ALA A 1 138 ? 19.090 4.737 -29.617 1.00 79.75 138 ALA A N 1
ATOM 1146 C CA . ALA A 1 138 ? 18.551 3.907 -30.687 1.00 79.75 138 ALA A CA 1
ATOM 1147 C C . ALA A 1 138 ? 18.111 4.783 -31.870 1.00 79.75 138 ALA A C 1
ATOM 1149 O O . ALA A 1 138 ? 18.564 4.554 -32.985 1.00 79.75 138 ALA A O 1
ATOM 1150 N N . ASP A 1 139 ? 17.383 5.875 -31.603 1.00 79.25 139 ASP A N 1
ATOM 1151 C CA . ASP A 1 139 ? 16.963 6.834 -32.636 1.00 79.25 139 ASP A CA 1
ATOM 1152 C C . ASP A 1 139 ? 18.158 7.407 -33.424 1.00 79.25 139 ASP A C 1
ATOM 1154 O O . ASP A 1 139 ? 18.136 7.497 -34.651 1.00 79.25 139 ASP A O 1
ATOM 1158 N N . VAL A 1 140 ? 19.242 7.775 -32.728 1.00 79.12 140 VAL A N 1
ATOM 1159 C CA . VAL A 1 140 ? 20.459 8.312 -33.365 1.00 79.12 140 VAL A CA 1
ATOM 1160 C C . VAL A 1 140 ? 21.194 7.247 -34.181 1.00 79.12 140 VAL A C 1
ATOM 1162 O O . VAL A 1 140 ? 21.745 7.566 -35.234 1.00 79.12 140 VAL A O 1
ATOM 1165 N N . LEU A 1 141 ? 21.238 5.997 -33.712 1.00 74.50 141 LEU A N 1
ATOM 1166 C CA . LEU A 1 141 ? 21.831 4.889 -34.463 1.00 74.50 141 LEU A CA 1
ATOM 1167 C C . LEU A 1 141 ? 21.033 4.607 -35.737 1.00 74.50 141 LEU A C 1
ATOM 1169 O O . LEU A 1 141 ? 21.630 4.518 -36.807 1.00 74.50 141 LEU A O 1
ATOM 1173 N N . ASP A 1 142 ? 19.705 4.580 -35.651 1.00 76.94 142 ASP A N 1
ATOM 1174 C CA . ASP A 1 142 ? 18.832 4.416 -36.812 1.00 76.94 142 ASP A CA 1
ATOM 1175 C C . ASP A 1 142 ? 19.018 5.545 -37.836 1.00 76.94 142 ASP A C 1
ATOM 1177 O O . ASP A 1 142 ? 19.070 5.284 -39.039 1.00 76.94 142 ASP A O 1
ATOM 1181 N N . GLU A 1 143 ? 19.183 6.797 -37.395 1.00 80.81 143 GLU A N 1
ATOM 1182 C CA . GLU A 1 143 ? 19.501 7.918 -38.290 1.00 80.81 143 GLU A CA 1
ATOM 1183 C C . GLU A 1 143 ? 20.878 7.797 -38.967 1.00 80.81 143 GLU A C 1
ATOM 1185 O O . GLU A 1 143 ? 21.070 8.328 -40.065 1.00 80.81 143 GLU A O 1
ATOM 1190 N N . LEU A 1 144 ? 21.853 7.158 -38.312 1.00 73.06 144 LEU A N 1
ATOM 1191 C CA . LEU A 1 144 ? 23.199 6.951 -38.853 1.00 73.06 144 LEU A CA 1
ATOM 1192 C C . LEU A 1 144 ? 23.263 5.768 -39.823 1.00 73.06 144 LEU A C 1
ATOM 1194 O O . LEU A 1 144 ? 24.001 5.851 -40.800 1.00 73.06 144 LEU A O 1
ATOM 1198 N N . LEU A 1 145 ? 22.511 4.699 -39.556 1.00 71.12 145 LEU A N 1
ATOM 1199 C CA . LEU A 1 145 ? 22.488 3.480 -40.369 1.00 71.12 145 LEU A CA 1
ATOM 1200 C C . LEU A 1 145 ? 21.582 3.600 -41.604 1.00 71.12 145 LEU A C 1
ATOM 1202 O O . LEU A 1 145 ? 21.849 2.969 -42.622 1.00 71.12 145 LEU A O 1
ATOM 1206 N N . ASN A 1 146 ? 20.537 4.434 -41.546 1.00 67.25 146 ASN A N 1
ATOM 1207 C CA . ASN A 1 146 ? 19.611 4.664 -42.665 1.00 67.25 146 ASN A CA 1
ATOM 1208 C C . ASN A 1 146 ? 19.970 5.883 -43.546 1.00 67.25 146 ASN A C 1
ATOM 1210 O O . ASN A 1 146 ? 19.147 6.321 -44.357 1.00 67.25 146 ASN A O 1
ATOM 1214 N N . LYS A 1 147 ? 21.174 6.445 -43.387 1.00 51.31 147 LYS A N 1
ATOM 1215 C CA . LYS A 1 147 ? 21.756 7.481 -44.260 1.00 51.31 147 LYS A CA 1
ATOM 1216 C C . LYS A 1 147 ? 22.697 6.879 -45.294 1.00 51.31 147 LYS A C 1
ATOM 1218 O O . LYS A 1 147 ? 22.679 7.398 -46.433 1.00 51.31 147 LYS A O 1
#

Foldseek 3Di:
DDDDDDDDDDDDDDDPPPPPPPPPPVVVVVVVVLVVLVVVLVVLVVVLVVLVVVLVVLVVVLVVLVVVLVVLLVVLVVVLVPDDCVPCVVVNVVSVVVNVVSVVVNVVSVVVSVVSNVVSVVVSVVSVVVSVVSVVVSVVVCVVVVD

Sequence (147 aa):
MINKNRTFGSGRDDPDYNKQVDPSPEFDAERMLSGLEDIKVTSLREAIDDIKAMVTEREELSADLFNDLEKMKTDMSNLIFQMNPETDKLEILNLKKRMFDFDELKTQEKLNNFRDIALLKRELRE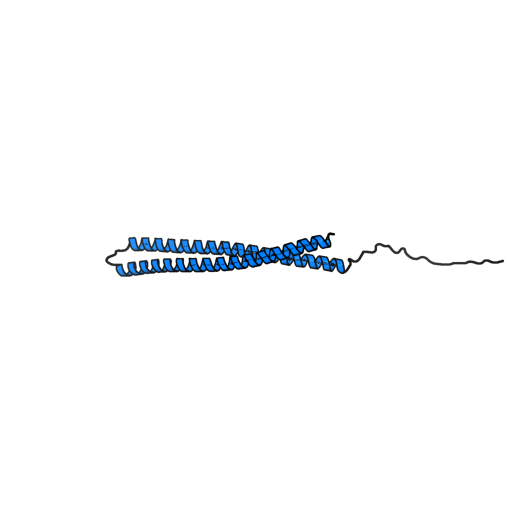REKEYRERESRADVLDELLNK

pLDDT: mean 83.82, std 18.78, range [35.47, 98.38]

Secondary structure (DSSP, 8-state):
---------------------PPPHHHHHHHHHHHHHHHHHHHHHHHHHHHHHHHHHHHHHHHHHHHHHHHHHHHHHHHHHHS-TTTSHHHHHHHHHHHHHHHHHHHHHHHHHHHHHHHHHHHHHHHHHHHHHHHHHHHHHHHHH--

Radius of gyration: 38.47 Å; chains: 1; bounding box: 78×40×134 Å